Protein AF-A0A2K6EXY5-F1 (afdb_monomer_lite)

Radius of gyration: 20.54 Å; chains: 1; bounding box: 48×36×74 Å

InterPro domains:
  IPR006076 FAD dependent oxidoreductase [PF01266] (60-136)
  IPR006181 D-amino acid oxidase, conserved site [PS00677] (112-130)
  IPR023209 D-amino-acid oxidase [PTHR11530] (78-138)

Foldseek 3Di:
DPPDDDDDDDDDDDPDDPPPDPVVVAPLDQDDDPDDDPDVVQVVLLVVLVVVLVVCQPPPCCVVVVHHDDDDDDDDDDDDDDDDDDDDDFLADPDFQFDWDWDDDDPDIDIDGGGTRCGNNCSSRVVVSVVSNVVNVVVVVVVVVVVDDPPPDD

Organism: Propithecus coquereli (NCBI:txid379532)

Sequence (154 aa):
YHSVLQPLDMKVYADRFTPLTTTDVAAGFWQPYISDPRNPQEADWNKQTFDYLLSHVHSPNAEKMGLALISGYNLFREDARIVTEWTGLRPVRPQIRLEREQLRMGPSNTEVIHNYGHGGYGLTIHWGCALEAAKLFGKVLEEKKLSRKPLSHL

Structure (mmCIF, N/CA/C/O backbone):
data_AF-A0A2K6EXY5-F1
#
_entry.id   AF-A0A2K6EXY5-F1
#
loop_
_atom_site.group_PDB
_atom_site.id
_atom_site.type_symbol
_atom_site.label_atom_id
_atom_site.label_alt_id
_atom_site.label_comp_id
_atom_site.label_asym_id
_atom_site.label_entity_id
_atom_site.label_seq_id
_atom_site.pdbx_PDB_ins_code
_atom_site.Cartn_x
_atom_site.Cartn_y
_atom_site.Cartn_z
_atom_site.occupancy
_atom_site.B_iso_or_equiv
_atom_site.auth_seq_id
_atom_site.auth_comp_id
_atom_site.auth_asym_id
_atom_site.auth_atom_id
_atom_site.pdbx_PDB_model_num
ATOM 1 N N . TYR A 1 1 ? -3.566 -14.254 32.359 1.00 46.69 1 TYR A N 1
ATOM 2 C CA . TYR A 1 1 ? -3.716 -12.839 31.954 1.00 46.69 1 TYR A CA 1
ATOM 3 C C . TYR A 1 1 ? -4.186 -12.668 30.492 1.00 46.69 1 TYR A C 1
ATOM 5 O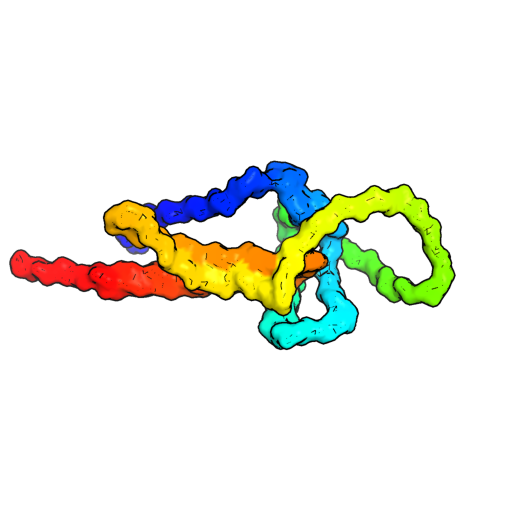 O . TYR A 1 1 ? -3.779 -11.723 29.837 1.00 46.69 1 TYR A O 1
ATOM 13 N N . HIS A 1 2 ? -5.095 -13.512 29.972 1.00 46.81 2 HIS A N 1
ATOM 14 C CA . HIS A 1 2 ? -5.650 -13.371 28.603 1.00 46.81 2 HIS A CA 1
ATOM 15 C C . HIS A 1 2 ? -7.193 -13.340 28.551 1.00 46.81 2 HIS A C 1
ATOM 17 O O . HIS A 1 2 ? -7.774 -13.372 27.474 1.00 46.81 2 HIS A O 1
ATOM 23 N N . SER A 1 3 ? -7.884 -13.255 29.692 1.00 47.69 3 SER A N 1
ATOM 24 C CA . SER A 1 3 ? -9.335 -13.489 29.783 1.00 47.69 3 SER A CA 1
ATOM 25 C C . SER A 1 3 ? -10.237 -12.250 29.637 1.00 47.69 3 SER A C 1
ATOM 27 O O . SER A 1 3 ? -11.434 -12.368 29.874 1.00 47.69 3 SER A O 1
ATOM 29 N N . VAL A 1 4 ? -9.727 -11.068 29.256 1.00 56.84 4 VAL A N 1
ATOM 30 C CA . VAL A 1 4 ? -10.564 -9.843 29.168 1.00 56.84 4 VAL A CA 1
ATOM 31 C C . VAL A 1 4 ? -10.242 -8.964 27.951 1.00 56.84 4 VAL A C 1
ATOM 33 O O . VAL A 1 4 ? -10.309 -7.738 28.018 1.00 56.84 4 VAL A O 1
ATOM 36 N N . LEU A 1 5 ? -9.882 -9.551 26.809 1.00 59.88 5 LEU A N 1
ATOM 37 C CA . LEU A 1 5 ? -9.952 -8.810 25.546 1.00 59.88 5 LEU A CA 1
ATOM 38 C C . LEU A 1 5 ? -11.303 -9.115 24.913 1.00 59.88 5 LEU A C 1
ATOM 40 O O . LEU A 1 5 ? -11.567 -10.246 24.513 1.00 59.88 5 LEU A O 1
ATOM 44 N N . GLN A 1 6 ? -12.186 -8.116 24.879 1.00 65.88 6 GLN A N 1
ATOM 45 C CA . GLN A 1 6 ? -13.415 -8.254 24.110 1.00 65.88 6 GLN A CA 1
ATOM 46 C C . GLN A 1 6 ? -13.068 -8.492 22.635 1.00 65.88 6 GLN A C 1
ATOM 48 O O . GLN A 1 6 ? -12.136 -7.849 22.140 1.00 65.88 6 GLN A O 1
ATOM 53 N N . PRO A 1 7 ? -13.796 -9.384 21.939 1.00 70.44 7 PRO A N 1
ATOM 54 C CA . PRO A 1 7 ? -13.597 -9.608 20.517 1.00 70.44 7 PRO A CA 1
ATOM 55 C C . PRO A 1 7 ? -13.723 -8.288 19.761 1.00 70.44 7 PRO A C 1
ATOM 57 O O . PRO A 1 7 ? -14.693 -7.548 19.930 1.00 70.44 7 PRO A O 1
ATOM 60 N N . LEU A 1 8 ? -12.718 -7.988 18.949 1.00 74.31 8 LEU A N 1
ATOM 61 C CA . LEU A 1 8 ? -12.736 -6.843 18.061 1.00 74.31 8 LEU A CA 1
ATOM 62 C C . LEU A 1 8 ? -13.307 -7.294 16.715 1.00 74.31 8 LEU A C 1
ATOM 64 O O . LEU A 1 8 ? -12.696 -8.114 16.035 1.00 74.31 8 LEU A O 1
ATOM 68 N N . ASP A 1 9 ? -14.462 -6.752 16.336 1.00 77.12 9 ASP A N 1
ATOM 69 C CA . ASP A 1 9 ? -15.023 -6.953 14.998 1.00 77.12 9 ASP A CA 1
ATOM 70 C C . ASP A 1 9 ? -14.361 -5.968 14.020 1.00 77.12 9 ASP A C 1
ATOM 72 O O . ASP A 1 9 ? -14.557 -4.753 14.121 1.00 77.12 9 ASP A O 1
ATOM 76 N N . MET A 1 10 ? -13.540 -6.488 13.103 1.00 79.31 10 MET A N 1
ATOM 77 C CA . MET A 1 10 ? -12.905 -5.727 12.024 1.00 79.31 10 MET A CA 1
ATOM 78 C C . MET A 1 10 ? -13.454 -6.187 10.681 1.00 79.31 10 MET A C 1
ATOM 80 O O . MET A 1 10 ? -13.439 -7.376 10.369 1.00 79.31 10 MET A O 1
ATOM 84 N N . LYS A 1 11 ? -13.880 -5.230 9.855 1.00 84.50 11 LYS A N 1
ATOM 85 C CA . LYS A 1 11 ? -14.394 -5.491 8.508 1.00 84.50 11 LYS A CA 1
ATOM 86 C C . LYS A 1 11 ? -13.614 -4.673 7.494 1.00 84.50 11 LYS A C 1
ATOM 88 O O . LYS A 1 11 ? -13.455 -3.467 7.665 1.00 84.50 11 LYS A O 1
ATOM 93 N N . VAL A 1 12 ? -13.151 -5.340 6.442 1.00 83.50 12 VAL A N 1
ATOM 94 C CA . VAL A 1 12 ? -12.561 -4.701 5.263 1.00 83.50 12 VAL A CA 1
ATOM 95 C C . VAL A 1 12 ? -13.640 -4.648 4.190 1.00 83.50 12 VAL A C 1
ATOM 97 O O . VAL A 1 12 ? -14.180 -5.684 3.809 1.00 83.50 12 VAL A O 1
ATOM 100 N N . TYR A 1 13 ? -13.961 -3.446 3.721 1.00 82.94 13 TYR A N 1
ATOM 101 C CA . TYR A 1 13 ? -14.909 -3.240 2.630 1.00 82.94 13 TYR A CA 1
ATOM 102 C C . TYR A 1 13 ? -14.139 -2.892 1.358 1.00 82.94 13 TYR A C 1
ATOM 104 O O . TYR A 1 13 ? -13.352 -1.948 1.352 1.00 82.94 13 TYR A O 1
ATOM 112 N N . ALA A 1 14 ? -14.382 -3.648 0.293 1.00 84.81 14 ALA A N 1
ATOM 113 C CA . ALA A 1 14 ? -13.879 -3.385 -1.047 1.00 84.81 14 ALA A CA 1
ATOM 114 C C . ALA A 1 14 ? -14.928 -3.843 -2.066 1.00 84.81 14 ALA A C 1
ATOM 116 O O . ALA A 1 14 ? -15.681 -4.784 -1.812 1.00 84.81 14 ALA A O 1
ATOM 117 N N . ASP A 1 15 ? -14.994 -3.176 -3.213 1.00 88.88 15 ASP A N 1
ATOM 118 C CA . ASP A 1 15 ? -15.854 -3.573 -4.331 1.00 88.88 15 ASP A CA 1
ATOM 119 C C . ASP A 1 15 ? -15.218 -4.676 -5.197 1.00 88.88 15 ASP A C 1
ATOM 121 O O . ASP A 1 15 ? -15.924 -5.372 -5.936 1.00 88.88 15 ASP A O 1
ATOM 125 N N . ARG A 1 16 ? -13.894 -4.848 -5.106 1.00 86.12 16 ARG A N 1
ATOM 126 C CA . ARG A 1 16 ? -13.090 -5.875 -5.778 1.00 86.12 16 ARG A CA 1
ATOM 127 C C . ARG A 1 16 ? -12.017 -6.431 -4.837 1.00 86.12 16 ARG A C 1
ATOM 129 O O . ARG A 1 16 ? -11.485 -5.719 -3.992 1.00 86.12 16 ARG A O 1
ATOM 136 N N . PHE A 1 17 ? -11.678 -7.702 -5.032 1.00 91.94 17 PHE A N 1
ATOM 137 C CA . PHE A 1 17 ? -10.602 -8.424 -4.344 1.00 91.94 17 PHE A CA 1
ATOM 138 C C . PHE A 1 17 ? -9.704 -9.106 -5.383 1.00 91.94 17 PHE A C 1
ATOM 140 O O . PHE A 1 17 ? -10.093 -9.197 -6.549 1.00 91.94 17 PHE A O 1
ATOM 147 N N . THR A 1 18 ? -8.528 -9.599 -4.978 1.00 89.31 18 THR A N 1
ATOM 148 C CA . THR A 1 18 ? -7.633 -10.388 -5.845 1.00 89.31 18 THR A CA 1
ATOM 149 C C . THR A 1 18 ? -8.406 -11.511 -6.551 1.00 89.31 18 THR A C 1
ATOM 151 O O . THR A 1 18 ? -9.170 -12.218 -5.888 1.00 89.31 18 THR A O 1
ATOM 154 N N . PRO A 1 19 ? -8.245 -11.691 -7.878 1.00 91.62 19 PRO A N 1
ATOM 155 C CA . PRO A 1 19 ? -7.243 -11.073 -8.761 1.00 91.62 19 PRO A CA 1
ATOM 156 C C . PRO A 1 19 ? -7.730 -9.827 -9.538 1.00 91.62 19 PRO A C 1
ATOM 158 O O . PRO A 1 19 ? -7.263 -9.568 -10.643 1.00 91.62 19 PRO A O 1
ATOM 161 N N . LEU A 1 20 ? -8.719 -9.087 -9.027 1.00 90.12 20 LEU A N 1
ATOM 162 C CA . LEU A 1 20 ? -9.418 -8.016 -9.756 1.00 90.12 20 LEU A CA 1
ATOM 163 C C . LEU A 1 20 ? -9.115 -6.600 -9.236 1.00 90.12 20 LEU A C 1
ATOM 165 O O . LEU A 1 20 ? -9.958 -5.707 -9.346 1.00 90.12 20 LEU A O 1
ATOM 169 N N . THR A 1 21 ? -7.939 -6.378 -8.655 1.00 85.56 21 THR A N 1
ATOM 170 C CA . THR A 1 21 ? -7.493 -5.069 -8.156 1.00 85.56 21 THR A CA 1
ATOM 171 C C . THR A 1 21 ? -6.391 -4.474 -9.035 1.00 85.56 21 THR A C 1
ATOM 173 O O . THR A 1 21 ? -5.705 -5.177 -9.773 1.00 85.56 21 THR A O 1
ATOM 176 N N . THR A 1 22 ? -6.147 -3.164 -8.916 1.00 80.50 22 THR A N 1
ATOM 177 C CA . THR A 1 22 ? -4.978 -2.524 -9.550 1.00 80.50 22 THR A CA 1
ATOM 178 C C . THR A 1 22 ? -3.652 -3.125 -9.058 1.00 80.50 22 THR A C 1
ATOM 180 O O . THR A 1 22 ? -2.667 -3.110 -9.791 1.00 80.50 22 THR A O 1
ATOM 183 N N . THR A 1 23 ? -3.608 -3.672 -7.838 1.00 85.44 23 THR A N 1
ATOM 184 C CA . THR A 1 23 ? -2.412 -4.331 -7.294 1.00 85.44 23 THR A CA 1
ATOM 185 C C . THR A 1 23 ? -2.076 -5.614 -8.051 1.00 85.44 23 THR A C 1
ATOM 187 O O . THR A 1 23 ? -0.900 -5.885 -8.266 1.00 85.44 23 THR A O 1
ATOM 190 N N . ASP A 1 24 ? -3.079 -6.360 -8.521 1.00 86.19 24 ASP A N 1
ATOM 191 C CA . ASP A 1 24 ? -2.872 -7.627 -9.241 1.00 86.19 24 ASP A CA 1
ATOM 192 C C . ASP A 1 24 ? -2.233 -7.429 -10.630 1.00 86.19 24 ASP A C 1
ATOM 194 O O . ASP A 1 24 ? -1.685 -8.369 -11.199 1.00 86.19 24 ASP A O 1
ATOM 198 N N . VAL A 1 25 ? -2.270 -6.202 -11.165 1.00 82.44 25 VAL A N 1
ATOM 199 C CA . VAL A 1 25 ? -1.629 -5.820 -12.439 1.00 82.44 25 VAL A CA 1
ATOM 200 C C . VAL A 1 25 ? -0.362 -4.978 -12.244 1.00 82.44 25 VAL A C 1
ATOM 202 O O . VAL A 1 25 ? 0.196 -4.454 -13.210 1.00 82.44 25 VAL A O 1
ATOM 205 N N . ALA A 1 26 ? 0.094 -4.797 -11.002 1.00 84.25 26 ALA A N 1
ATOM 206 C CA . ALA A 1 26 ? 1.314 -4.055 -10.720 1.00 84.25 26 ALA A CA 1
ATOM 207 C C . ALA A 1 26 ? 2.555 -4.833 -11.192 1.00 84.25 26 ALA A C 1
ATOM 209 O O . ALA A 1 26 ? 2.611 -6.055 -11.106 1.00 84.25 26 ALA A O 1
ATOM 210 N N . ALA A 1 27 ? 3.594 -4.115 -11.633 1.00 83.38 27 ALA A N 1
ATOM 211 C CA . ALA A 1 27 ? 4.815 -4.729 -12.170 1.00 83.38 27 ALA A CA 1
ATOM 212 C C . ALA A 1 27 ? 5.620 -5.550 -11.140 1.00 83.38 27 ALA A C 1
ATOM 214 O O . ALA A 1 27 ? 6.526 -6.281 -11.522 1.00 83.38 27 ALA A O 1
ATOM 215 N N . GLY A 1 28 ? 5.333 -5.401 -9.842 1.00 84.69 28 GLY A N 1
ATOM 216 C CA . GLY A 1 28 ? 5.975 -6.168 -8.769 1.00 84.69 28 GLY A CA 1
ATOM 217 C C . GLY A 1 28 ? 7.342 -5.646 -8.312 1.00 84.69 28 GLY A C 1
ATOM 218 O O . GLY A 1 28 ? 7.871 -6.138 -7.321 1.00 84.69 28 GLY A O 1
ATOM 219 N N . PHE A 1 29 ? 7.908 -4.630 -8.970 1.00 87.00 29 PHE A N 1
ATOM 220 C CA . PHE A 1 29 ? 9.171 -4.025 -8.544 1.00 87.00 29 PHE A CA 1
ATOM 221 C C . PHE A 1 29 ? 8.975 -3.002 -7.427 1.00 87.00 29 PHE A C 1
ATOM 223 O O . PHE A 1 29 ? 8.128 -2.110 -7.517 1.00 87.00 29 PHE A O 1
ATOM 230 N N . TRP A 1 30 ? 9.824 -3.085 -6.402 1.00 90.00 30 TRP A N 1
ATOM 231 C CA . TRP A 1 30 ? 9.990 -1.995 -5.452 1.00 90.00 30 TRP A CA 1
ATOM 232 C C . TRP A 1 30 ? 10.955 -0.963 -6.042 1.00 90.00 30 TRP A C 1
ATOM 234 O O . TRP A 1 30 ? 12.149 -1.225 -6.178 1.00 90.00 30 TRP A O 1
ATOM 244 N N . GLN A 1 31 ? 10.431 0.202 -6.416 1.00 84.94 31 GLN A N 1
ATOM 245 C CA . GLN A 1 31 ? 11.221 1.341 -6.878 1.00 84.94 31 GLN A CA 1
ATOM 246 C C . GLN A 1 31 ? 10.410 2.637 -6.681 1.00 84.94 31 GLN A C 1
ATOM 248 O O . GLN A 1 31 ? 9.291 2.740 -7.195 1.00 84.94 31 GLN A O 1
ATOM 253 N N . PRO A 1 32 ? 10.920 3.631 -5.934 1.00 82.38 32 PRO A N 1
ATOM 254 C CA . PRO A 1 32 ? 10.325 4.967 -5.881 1.00 82.38 32 PRO A CA 1
ATOM 255 C C . PRO A 1 32 ? 10.413 5.705 -7.224 1.00 82.38 32 PRO A C 1
ATOM 257 O O . PRO A 1 32 ? 11.199 5.343 -8.102 1.00 82.38 32 PRO A O 1
ATOM 260 N N . TYR A 1 33 ? 9.633 6.778 -7.385 1.00 78.62 33 TYR A N 1
ATOM 261 C CA . TYR A 1 33 ? 9.827 7.685 -8.518 1.00 78.62 33 TYR A CA 1
ATOM 262 C C . TYR A 1 33 ? 11.217 8.330 -8.480 1.00 78.62 33 TYR A C 1
ATOM 264 O O . TYR A 1 33 ? 11.782 8.547 -7.414 1.00 78.62 33 TYR A O 1
ATOM 272 N N . ILE A 1 34 ? 11.752 8.647 -9.663 1.00 77.19 34 ILE A N 1
ATOM 273 C CA . ILE A 1 34 ? 13.061 9.308 -9.808 1.00 77.19 34 ILE A CA 1
ATOM 274 C C . ILE A 1 34 ? 13.006 10.756 -9.288 1.00 77.19 34 ILE A C 1
ATOM 276 O O . ILE A 1 34 ? 14.008 11.286 -8.826 1.00 77.19 34 ILE A O 1
ATOM 280 N N . SER A 1 35 ? 11.839 11.397 -9.364 1.00 76.00 35 SER A N 1
ATOM 281 C CA . SER A 1 35 ? 11.597 12.724 -8.798 1.00 76.00 35 SER A CA 1
ATOM 282 C C . SER A 1 35 ? 11.312 12.657 -7.299 1.00 76.00 35 SER A C 1
ATOM 284 O O . SER A 1 35 ? 10.608 11.746 -6.855 1.00 76.00 35 SER A O 1
ATOM 286 N N . ASP A 1 36 ? 11.729 13.684 -6.561 1.00 75.75 36 ASP A N 1
ATOM 287 C CA . ASP A 1 36 ? 11.438 13.805 -5.132 1.00 75.75 36 ASP A CA 1
ATOM 288 C C . ASP A 1 36 ? 9.927 13.818 -4.832 1.00 75.75 36 ASP A C 1
ATOM 290 O O . ASP A 1 36 ? 9.136 14.408 -5.585 1.00 75.75 36 ASP A O 1
ATOM 294 N N . PRO A 1 37 ? 9.492 13.182 -3.727 1.00 78.56 37 PRO A N 1
ATOM 295 C CA . PRO A 1 37 ? 8.096 13.202 -3.331 1.00 78.56 37 PRO A CA 1
ATOM 296 C C . PRO A 1 37 ? 7.687 14.602 -2.867 1.00 78.56 37 PRO A C 1
ATOM 298 O O . PRO A 1 37 ? 8.422 15.298 -2.170 1.00 78.56 37 PRO A O 1
ATOM 301 N N . ARG A 1 38 ? 6.452 14.999 -3.190 1.00 77.69 38 ARG A N 1
ATOM 302 C CA . ARG A 1 38 ? 5.881 16.278 -2.724 1.00 77.69 38 ARG A CA 1
ATOM 303 C C . ARG A 1 38 ? 5.645 16.300 -1.212 1.00 77.69 38 ARG A C 1
ATOM 305 O O . ARG A 1 38 ? 5.678 17.368 -0.610 1.00 77.69 38 ARG A O 1
ATOM 312 N N . ASN A 1 39 ? 5.388 15.135 -0.614 1.00 84.19 39 ASN A N 1
ATOM 313 C CA . ASN A 1 39 ? 5.291 14.949 0.829 1.00 84.19 39 ASN A CA 1
ATOM 314 C C . ASN A 1 39 ? 6.527 14.171 1.327 1.00 84.19 39 ASN A C 1
ATOM 316 O O . ASN A 1 39 ? 6.663 12.995 0.981 1.00 84.19 39 ASN A O 1
ATOM 320 N N . PRO A 1 40 ? 7.390 14.766 2.171 1.00 87.31 40 PRO A N 1
ATOM 321 C CA . PRO A 1 40 ? 8.585 14.101 2.695 1.00 87.31 40 PRO A CA 1
ATOM 322 C C . PRO A 1 40 ? 8.306 12.786 3.434 1.00 87.31 40 PRO A C 1
ATOM 324 O O . PRO A 1 40 ? 9.130 11.877 3.391 1.00 87.31 40 PRO A O 1
ATOM 327 N N . GLN A 1 41 ? 7.127 12.639 4.049 1.00 89.38 41 GLN A N 1
ATOM 328 C CA . GLN A 1 41 ? 6.738 11.410 4.749 1.00 89.38 41 GLN A CA 1
ATOM 329 C C . GLN A 1 41 ? 6.697 10.185 3.817 1.00 89.38 41 GLN A C 1
ATOM 331 O O . GLN A 1 41 ? 6.905 9.056 4.259 1.00 89.38 41 GLN A O 1
ATOM 336 N N . GLU A 1 42 ? 6.474 10.389 2.514 1.00 86.56 42 GLU A N 1
ATOM 337 C CA . GLU A 1 42 ? 6.500 9.301 1.534 1.00 86.56 42 GLU A CA 1
ATOM 338 C C . GLU A 1 42 ? 7.901 8.682 1.415 1.00 86.56 42 GLU A C 1
ATOM 340 O O . GLU A 1 42 ? 8.014 7.475 1.205 1.00 86.56 42 GLU A O 1
ATOM 345 N N . ALA A 1 43 ? 8.971 9.460 1.622 1.00 86.06 43 ALA A N 1
ATOM 346 C CA . ALA A 1 43 ? 10.336 8.934 1.648 1.00 86.06 43 ALA A CA 1
ATOM 347 C C . ALA A 1 43 ? 10.568 8.011 2.857 1.00 86.06 43 ALA A C 1
ATOM 349 O O . ALA A 1 43 ? 11.166 6.941 2.713 1.00 86.06 43 ALA A O 1
ATOM 350 N N . ASP A 1 44 ? 10.027 8.367 4.025 1.00 90.44 44 ASP A N 1
ATOM 351 C CA . ASP A 1 44 ? 10.096 7.520 5.218 1.00 90.44 44 ASP A CA 1
ATOM 352 C C . ASP A 1 44 ? 9.313 6.218 5.025 1.00 90.44 44 ASP A C 1
ATOM 354 O O . ASP A 1 44 ? 9.791 5.142 5.390 1.00 90.44 44 ASP A O 1
ATOM 358 N N . TRP A 1 45 ? 8.127 6.286 4.414 1.00 94.69 45 TRP A N 1
ATOM 359 C CA . TRP A 1 45 ? 7.329 5.098 4.098 1.00 94.69 45 TRP A CA 1
ATOM 360 C C . TRP A 1 45 ? 7.992 4.200 3.056 1.00 94.69 45 TRP A C 1
ATOM 362 O O . TRP A 1 45 ? 7.930 2.975 3.195 1.00 94.69 45 TRP A O 1
ATOM 372 N N . ASN A 1 46 ? 8.666 4.779 2.058 1.00 86.69 46 ASN A N 1
ATOM 373 C CA . ASN A 1 46 ? 9.484 4.027 1.108 1.00 86.69 46 ASN A CA 1
ATOM 374 C C . ASN A 1 46 ? 10.565 3.243 1.857 1.00 86.69 46 ASN A C 1
ATOM 376 O O . ASN A 1 46 ? 10.641 2.020 1.728 1.00 86.69 46 ASN A O 1
ATOM 380 N N . LYS A 1 47 ? 11.356 3.926 2.694 1.00 88.69 47 LYS A N 1
ATOM 381 C CA . LYS A 1 47 ? 12.424 3.286 3.469 1.00 88.69 47 LYS A CA 1
ATOM 382 C C . LYS A 1 47 ? 11.889 2.179 4.378 1.00 88.69 47 LYS A C 1
ATOM 384 O O . LYS A 1 47 ? 12.414 1.071 4.353 1.00 88.69 47 LYS A O 1
ATOM 389 N N . GLN A 1 48 ? 10.825 2.452 5.133 1.00 93.25 48 GLN A N 1
ATOM 390 C CA . GLN A 1 48 ? 10.202 1.462 6.018 1.00 93.25 48 GLN A CA 1
ATOM 391 C C . GLN A 1 48 ? 9.724 0.227 5.252 1.00 93.25 48 GLN A C 1
ATOM 393 O O . GLN A 1 48 ? 9.873 -0.891 5.738 1.00 93.25 48 GLN A O 1
ATOM 398 N N . THR A 1 49 ? 9.161 0.421 4.058 1.00 94.50 49 THR A N 1
ATOM 399 C CA . THR A 1 49 ? 8.706 -0.687 3.215 1.00 94.50 49 THR A CA 1
ATOM 400 C C . THR A 1 49 ? 9.890 -1.502 2.710 1.00 94.50 49 THR A C 1
ATOM 402 O O . THR A 1 49 ? 9.871 -2.721 2.841 1.00 94.50 49 THR A O 1
ATOM 405 N N . PHE A 1 50 ? 10.944 -0.859 2.202 1.00 92.75 50 PHE A N 1
ATOM 406 C CA . PHE A 1 50 ? 12.137 -1.573 1.747 1.00 92.75 50 PHE A CA 1
ATOM 407 C C . PHE A 1 50 ? 12.788 -2.382 2.870 1.00 92.75 50 PHE A C 1
ATOM 409 O O . PHE A 1 50 ? 13.028 -3.574 2.700 1.00 92.75 50 PHE A O 1
ATOM 416 N N . ASP A 1 51 ? 13.015 -1.759 4.029 1.00 93.31 51 ASP A N 1
ATOM 417 C CA . ASP A 1 51 ? 13.630 -2.417 5.184 1.00 93.31 51 ASP A CA 1
ATOM 418 C C . ASP A 1 51 ? 12.777 -3.614 5.651 1.00 93.31 51 ASP A C 1
ATOM 420 O O . ASP A 1 51 ? 13.304 -4.692 5.940 1.00 93.31 51 ASP A O 1
ATOM 424 N N . TYR A 1 52 ? 11.446 -3.458 5.667 1.00 94.56 52 TYR A N 1
ATOM 425 C CA . TYR A 1 52 ? 10.520 -4.542 5.985 1.00 94.56 52 TYR A CA 1
ATOM 426 C C . TYR A 1 52 ? 10.630 -5.701 4.988 1.00 94.56 52 TYR A C 1
ATOM 428 O O . TYR A 1 52 ? 10.872 -6.832 5.410 1.00 94.56 52 TYR A O 1
ATOM 436 N N . LEU A 1 53 ? 10.514 -5.442 3.683 1.00 94.19 53 LEU A N 1
ATOM 437 C CA . LEU A 1 53 ? 10.597 -6.490 2.661 1.00 94.19 53 LEU A CA 1
ATOM 438 C C . LEU A 1 53 ? 11.961 -7.191 2.685 1.00 94.19 53 LEU A C 1
ATOM 440 O O . LEU A 1 53 ? 12.026 -8.422 2.657 1.00 94.19 53 LEU A O 1
ATOM 444 N N . LEU A 1 54 ? 13.043 -6.421 2.821 1.00 93.12 54 LEU A N 1
ATOM 445 C CA . LEU A 1 54 ? 14.405 -6.940 2.894 1.00 93.12 54 LEU A CA 1
ATOM 446 C C . LEU A 1 54 ? 14.594 -7.857 4.108 1.00 93.12 54 LEU A C 1
ATOM 448 O O . LEU A 1 54 ? 15.154 -8.941 3.967 1.00 93.12 54 LEU A O 1
ATOM 452 N N . SER A 1 55 ? 14.074 -7.482 5.282 1.00 95.81 55 SER A N 1
ATOM 453 C CA . SER A 1 55 ? 14.162 -8.329 6.482 1.00 95.81 55 SER A CA 1
ATOM 454 C C . SER A 1 55 ? 13.457 -9.688 6.343 1.00 95.81 55 SER A C 1
ATOM 456 O O . SER A 1 55 ? 13.784 -10.620 7.076 1.00 95.81 55 SER A O 1
ATOM 458 N N . HIS A 1 56 ? 12.533 -9.833 5.386 1.00 94.50 56 HIS A N 1
ATOM 459 C CA . HIS A 1 56 ? 11.774 -11.065 5.159 1.00 94.50 56 HIS A CA 1
ATOM 460 C C . HIS A 1 56 ? 12.276 -11.880 3.965 1.00 94.50 56 HIS A C 1
ATOM 462 O O . HIS A 1 56 ? 11.836 -13.014 3.792 1.00 94.50 56 HIS A O 1
ATOM 468 N N . VAL A 1 57 ? 13.205 -11.363 3.156 1.00 91.56 57 VAL A N 1
ATOM 469 C CA . VAL A 1 57 ? 13.558 -11.997 1.875 1.00 91.56 57 VAL A CA 1
ATOM 470 C C . VAL A 1 57 ? 14.291 -13.335 2.021 1.00 91.56 57 VAL A C 1
ATOM 472 O O . VAL A 1 57 ? 14.266 -14.160 1.114 1.00 91.56 57 VAL A O 1
ATOM 475 N N . HIS A 1 58 ? 14.900 -13.584 3.182 1.00 91.56 58 HIS A N 1
ATOM 476 C CA . HIS A 1 58 ? 15.523 -14.867 3.529 1.00 91.56 58 HIS A CA 1
ATOM 477 C C . HIS A 1 58 ? 14.613 -15.780 4.367 1.00 91.56 58 HIS A C 1
ATOM 479 O O . HIS A 1 58 ? 15.033 -16.855 4.793 1.00 91.56 58 HIS A O 1
ATOM 485 N N . SER A 1 59 ? 13.371 -15.364 4.626 1.00 95.81 59 SER A N 1
ATOM 486 C CA . SER A 1 59 ? 12.388 -16.186 5.330 1.00 95.81 59 SER A CA 1
ATOM 487 C C . SER A 1 59 ? 11.965 -17.383 4.469 1.00 95.81 59 SER A C 1
ATOM 489 O O . SER A 1 59 ? 11.751 -17.213 3.268 1.00 95.81 59 SER A O 1
ATOM 491 N N . PRO A 1 60 ? 11.697 -18.564 5.060 1.00 95.12 60 PRO A N 1
ATOM 492 C CA . PRO A 1 60 ? 11.084 -19.690 4.347 1.00 95.12 60 PRO A CA 1
ATOM 493 C C . PRO A 1 60 ? 9.727 -19.366 3.698 1.00 95.12 60 PRO A C 1
ATOM 495 O O . PRO A 1 60 ? 9.258 -20.111 2.843 1.00 95.12 60 PRO A O 1
ATOM 498 N N . ASN A 1 61 ? 9.075 -18.274 4.112 1.00 94.44 61 ASN A N 1
ATOM 499 C CA . ASN A 1 61 ? 7.806 -17.819 3.543 1.00 94.44 61 ASN A CA 1
ATOM 500 C C . ASN A 1 61 ? 7.962 -16.734 2.466 1.00 94.44 61 ASN A C 1
ATOM 502 O O . ASN A 1 61 ? 6.943 -16.297 1.939 1.00 94.44 61 ASN A O 1
ATOM 506 N N . ALA A 1 62 ? 9.183 -16.303 2.123 1.00 89.44 62 ALA A N 1
ATOM 507 C CA . ALA A 1 62 ? 9.413 -15.210 1.173 1.00 89.44 62 ALA A CA 1
ATOM 508 C C . ALA A 1 62 ? 8.713 -15.452 -0.175 1.00 89.44 62 ALA A C 1
ATOM 510 O O . ALA A 1 62 ? 7.963 -14.598 -0.641 1.00 89.44 62 ALA A O 1
ATOM 511 N N . GLU A 1 63 ? 8.850 -16.656 -0.737 1.00 87.62 63 GLU A N 1
ATOM 512 C CA . GLU A 1 63 ? 8.188 -17.042 -1.991 1.00 87.62 63 GLU A CA 1
ATOM 513 C C . GLU A 1 63 ? 6.657 -16.959 -1.885 1.00 87.62 63 GLU A C 1
ATOM 515 O O . GLU A 1 63 ? 6.000 -16.391 -2.752 1.00 87.62 63 GLU A O 1
ATOM 520 N N . LYS A 1 64 ? 6.077 -17.443 -0.777 1.00 91.25 64 LYS A N 1
ATOM 521 C CA . LYS A 1 64 ? 4.624 -17.373 -0.530 1.00 91.25 64 LYS A CA 1
ATOM 522 C C . LYS A 1 64 ? 4.122 -15.939 -0.360 1.00 91.25 64 LYS A C 1
ATOM 524 O O . LYS A 1 64 ? 2.951 -15.673 -0.605 1.00 91.25 64 LYS A O 1
ATOM 529 N N . MET A 1 65 ? 4.995 -15.034 0.076 1.00 91.50 65 MET A N 1
ATOM 530 C CA . MET A 1 65 ? 4.727 -13.599 0.168 1.00 91.50 65 MET A CA 1
ATOM 531 C C . MET A 1 65 ? 4.921 -12.878 -1.177 1.00 91.50 65 MET A C 1
ATOM 533 O O . MET A 1 65 ? 4.662 -11.681 -1.252 1.00 91.50 65 MET A O 1
ATOM 537 N N . GLY A 1 66 ? 5.383 -13.575 -2.224 1.00 91.31 66 GLY A N 1
ATOM 538 C CA . GLY A 1 66 ? 5.726 -12.981 -3.518 1.00 91.31 66 GLY A CA 1
ATOM 539 C C . GLY A 1 66 ? 7.028 -12.173 -3.499 1.00 91.31 66 GLY A C 1
ATOM 540 O O . GLY A 1 66 ? 7.193 -11.275 -4.320 1.00 91.31 66 GLY A O 1
ATOM 541 N N . LEU A 1 67 ? 7.939 -12.448 -2.557 1.00 93.56 67 LEU A N 1
ATOM 542 C CA . LEU A 1 67 ? 9.186 -11.704 -2.371 1.00 93.56 67 LEU A CA 1
ATOM 543 C C . LEU A 1 67 ? 10.396 -12.453 -2.922 1.00 93.56 67 LEU A C 1
ATOM 545 O O . LEU A 1 67 ? 10.670 -13.591 -2.544 1.00 93.56 67 LEU A O 1
ATOM 549 N N . ALA A 1 68 ? 11.172 -11.757 -3.747 1.00 90.62 68 ALA A N 1
ATOM 550 C CA . ALA A 1 68 ? 12.477 -12.192 -4.220 1.00 90.62 68 ALA A CA 1
ATOM 551 C C . ALA A 1 68 ? 13.392 -10.977 -4.430 1.00 90.62 68 ALA A C 1
ATOM 553 O O . ALA A 1 68 ? 12.925 -9.897 -4.797 1.00 90.62 68 ALA A O 1
ATOM 554 N N . LEU A 1 69 ? 14.702 -11.151 -4.226 1.00 90.25 69 LEU A N 1
ATOM 555 C CA . LEU A 1 69 ? 15.690 -10.160 -4.653 1.00 90.25 69 LEU A CA 1
ATOM 556 C C . LEU A 1 69 ? 15.928 -10.301 -6.155 1.00 90.25 69 LEU A C 1
ATOM 558 O O . LEU A 1 69 ? 16.242 -11.386 -6.639 1.00 90.25 69 LEU A O 1
ATOM 562 N N . ILE A 1 70 ? 15.815 -9.190 -6.879 1.00 89.00 70 ILE A N 1
ATOM 563 C CA . ILE A 1 70 ? 16.076 -9.126 -8.316 1.00 89.00 70 ILE A CA 1
ATOM 564 C C . ILE A 1 70 ? 16.992 -7.931 -8.574 1.00 89.00 70 ILE A C 1
ATOM 566 O O . ILE A 1 70 ? 16.701 -6.811 -8.155 1.00 89.00 70 ILE A O 1
ATOM 570 N N . SER A 1 71 ? 18.114 -8.167 -9.253 1.00 85.62 71 SER A N 1
ATOM 571 C CA . SER A 1 71 ? 18.967 -7.096 -9.775 1.00 85.62 71 SER A CA 1
ATOM 572 C C . SER A 1 71 ? 18.388 -6.548 -11.081 1.00 85.62 71 SER A C 1
ATOM 574 O O . SER A 1 71 ? 17.807 -7.294 -11.866 1.00 85.62 71 SER A O 1
ATOM 576 N N . GLY A 1 72 ? 18.571 -5.255 -11.344 1.00 81.19 72 GLY A N 1
ATOM 577 C CA . GLY A 1 72 ? 18.072 -4.612 -12.556 1.00 81.19 72 GLY A CA 1
ATOM 578 C C . GLY A 1 72 ? 18.847 -3.347 -12.907 1.00 81.19 72 GLY A C 1
ATOM 579 O O . GLY A 1 72 ? 19.665 -2.866 -12.124 1.00 81.19 72 GLY A O 1
ATOM 580 N N . TYR A 1 73 ? 18.575 -2.810 -14.094 1.00 80.00 73 TYR A N 1
ATOM 581 C CA . TYR A 1 73 ? 19.208 -1.604 -14.618 1.00 80.00 73 TYR A CA 1
ATOM 582 C C . TYR A 1 73 ? 18.130 -0.581 -14.976 1.00 80.00 73 TYR A C 1
ATOM 584 O O . TYR A 1 73 ? 17.163 -0.918 -15.656 1.00 80.00 73 TYR A O 1
ATOM 592 N N . ASN A 1 74 ? 18.316 0.674 -14.567 1.00 79.38 74 ASN A N 1
ATOM 593 C CA . ASN A 1 74 ? 17.554 1.792 -15.120 1.00 79.38 74 ASN A CA 1
ATOM 594 C C . ASN A 1 74 ? 18.327 2.328 -16.325 1.00 79.38 74 ASN A C 1
ATOM 596 O O . ASN A 1 74 ? 19.364 2.971 -16.164 1.00 79.38 74 ASN A O 1
ATOM 600 N N . LEU A 1 75 ? 17.851 2.004 -17.525 1.00 76.12 75 LEU A N 1
ATOM 601 C CA . LEU A 1 75 ? 18.438 2.466 -18.776 1.00 76.12 75 LEU A CA 1
ATOM 602 C C . LEU A 1 75 ? 17.686 3.701 -19.259 1.00 76.12 75 LEU A C 1
ATOM 604 O O . LEU A 1 75 ? 16.457 3.729 -19.294 1.00 76.12 75 LEU A O 1
ATOM 608 N N . PHE A 1 76 ? 18.443 4.706 -19.668 1.00 77.12 76 PHE A N 1
ATOM 609 C CA . PHE A 1 76 ? 17.927 5.877 -20.356 1.00 77.12 76 PHE A CA 1
ATOM 610 C C . PHE A 1 76 ? 18.324 5.755 -21.834 1.00 77.12 76 PHE A C 1
ATOM 612 O O . PHE A 1 76 ? 19.324 5.116 -22.154 1.00 77.12 76 PHE A O 1
ATOM 619 N N . ARG A 1 77 ? 17.467 6.276 -22.716 1.00 78.69 77 ARG A N 1
ATOM 620 C CA . ARG A 1 77 ? 17.437 6.052 -24.175 1.00 78.69 77 ARG A CA 1
ATOM 621 C C . ARG A 1 77 ? 18.815 6.228 -24.873 1.00 78.69 77 ARG A C 1
ATOM 623 O O . ARG A 1 77 ? 19.655 6.973 -24.378 1.00 78.69 77 ARG A O 1
ATOM 630 N N . GLU A 1 78 ? 19.066 5.577 -26.025 1.00 55.09 78 GLU A N 1
ATOM 631 C CA . GLU A 1 78 ? 18.094 5.299 -27.112 1.00 55.09 78 GLU A CA 1
ATOM 632 C C . GLU A 1 78 ? 17.895 3.827 -27.590 1.00 55.09 78 GLU A C 1
ATOM 634 O O . GLU A 1 78 ? 18.846 3.110 -27.876 1.00 55.09 78 GLU A O 1
ATOM 639 N N . ASP A 1 79 ? 16.597 3.480 -27.725 1.00 63.72 79 ASP A N 1
ATOM 640 C CA . ASP A 1 79 ? 15.886 2.437 -28.510 1.00 63.72 79 ASP A CA 1
ATOM 641 C C . ASP A 1 79 ? 15.791 0.965 -28.018 1.00 63.72 79 ASP A C 1
ATOM 643 O O . ASP A 1 79 ? 16.725 0.175 -28.108 1.00 63.72 79 ASP A O 1
ATOM 647 N N . ALA A 1 80 ? 14.581 0.557 -27.579 1.00 70.75 80 ALA A N 1
ATOM 648 C CA . ALA A 1 80 ? 14.231 -0.800 -27.120 1.00 70.75 80 ALA A CA 1
ATOM 649 C C . ALA A 1 80 ? 12.971 -1.373 -27.819 1.00 70.75 80 ALA A C 1
ATOM 651 O O . ALA A 1 80 ? 12.043 -0.636 -28.152 1.00 70.75 80 ALA A O 1
ATOM 652 N N . ARG A 1 81 ? 12.918 -2.704 -28.016 1.00 64.94 81 ARG A N 1
ATOM 653 C CA . ARG A 1 81 ? 11.797 -3.432 -28.658 1.00 64.94 81 ARG A CA 1
ATOM 654 C C . ARG A 1 81 ? 10.643 -3.692 -27.677 1.00 64.94 81 ARG A C 1
ATOM 656 O O . ARG A 1 81 ? 10.859 -4.265 -26.614 1.00 64.94 81 ARG A O 1
ATOM 663 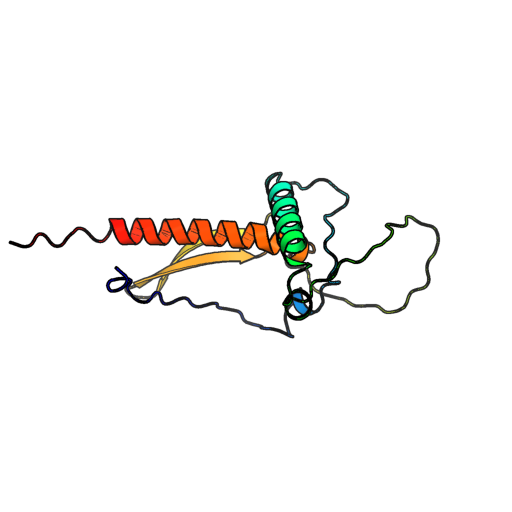N N . ILE A 1 82 ? 9.413 -3.355 -28.075 1.00 70.81 82 ILE A N 1
ATOM 664 C CA . ILE A 1 82 ? 8.185 -3.584 -27.289 1.00 70.81 82 ILE A CA 1
ATOM 665 C C . ILE A 1 82 ? 7.817 -5.080 -27.292 1.00 70.81 82 ILE A C 1
ATOM 667 O O . ILE A 1 82 ? 7.778 -5.707 -28.351 1.00 70.81 82 ILE A O 1
ATOM 671 N N . VAL A 1 83 ? 7.552 -5.645 -26.106 1.00 68.62 83 VAL A N 1
ATOM 672 C CA . VAL A 1 83 ? 7.213 -7.071 -25.906 1.00 68.62 83 VAL A CA 1
ATOM 673 C C . VAL A 1 83 ? 5.713 -7.275 -25.675 1.00 68.62 83 VAL A C 1
ATOM 675 O O . VAL A 1 83 ? 5.123 -8.153 -26.295 1.00 68.62 83 VAL A O 1
ATOM 678 N N . THR A 1 84 ? 5.086 -6.469 -24.814 1.00 46.19 84 THR A N 1
ATOM 679 C CA . THR A 1 84 ? 3.631 -6.449 -24.567 1.00 46.19 84 THR A CA 1
ATOM 680 C C . THR A 1 84 ? 3.191 -5.056 -24.102 1.00 46.19 84 THR A C 1
ATOM 682 O O . THR A 1 84 ? 4.025 -4.269 -23.652 1.00 46.19 84 THR A O 1
ATOM 685 N N . GLU A 1 85 ? 1.894 -4.755 -24.201 1.00 58.28 85 GLU A N 1
ATOM 686 C CA . GLU A 1 85 ? 1.293 -3.488 -23.771 1.00 58.28 85 GLU A CA 1
ATOM 687 C C . GLU A 1 85 ? 0.084 -3.757 -22.868 1.00 58.28 85 GLU A C 1
ATOM 689 O O . GLU A 1 85 ? -0.735 -4.630 -23.153 1.00 58.28 85 GLU A O 1
ATOM 694 N N . TRP A 1 86 ? -0.005 -3.023 -21.757 1.00 61.62 86 TRP A N 1
ATOM 695 C CA . TRP A 1 86 ? -1.049 -3.167 -20.741 1.00 61.62 86 TRP A CA 1
ATOM 696 C C . TRP A 1 86 ? -1.480 -1.785 -20.262 1.00 61.62 86 TRP A C 1
ATOM 698 O O . TRP A 1 86 ? -0.669 -0.865 -20.182 1.00 61.62 86 TRP A O 1
ATOM 708 N N . THR A 1 87 ? -2.753 -1.641 -19.898 1.00 54.69 87 THR A N 1
ATOM 709 C CA . THR A 1 87 ? -3.290 -0.401 -19.328 1.00 54.69 87 THR A CA 1
ATOM 710 C C . THR A 1 87 ? -4.005 -0.698 -18.017 1.00 54.69 87 THR A C 1
ATOM 712 O O . THR A 1 87 ? -4.779 -1.645 -17.921 1.00 54.69 87 THR A O 1
ATOM 715 N N . GLY A 1 88 ? -3.768 0.141 -17.010 1.00 69.00 88 GLY A N 1
ATOM 716 C CA . GLY A 1 88 ? -4.463 0.105 -15.729 1.00 69.00 88 GLY A CA 1
ATOM 717 C C . GLY A 1 88 ? -4.714 1.520 -15.220 1.00 69.00 88 GLY A C 1
ATOM 718 O O . GLY A 1 88 ? -3.895 2.420 -15.423 1.00 69.00 88 GLY A O 1
ATOM 719 N N . LEU A 1 89 ? -5.852 1.728 -14.556 1.00 73.19 89 LEU A N 1
ATOM 720 C CA . LEU A 1 89 ? -6.161 3.003 -13.916 1.00 73.19 89 LEU A CA 1
ATOM 721 C C . LEU A 1 89 ? -5.405 3.102 -12.592 1.00 73.19 89 LEU A C 1
ATOM 723 O O . LEU A 1 89 ? -5.507 2.230 -11.727 1.00 73.19 89 LEU A O 1
ATOM 727 N N . ARG A 1 90 ? -4.647 4.187 -12.432 1.00 82.50 90 ARG A N 1
ATOM 728 C CA . ARG A 1 90 ? -3.953 4.494 -11.181 1.00 82.50 90 ARG A CA 1
ATOM 729 C C . ARG A 1 90 ? -4.890 5.288 -10.270 1.00 82.50 90 ARG A C 1
ATOM 731 O O . ARG A 1 90 ? -5.450 6.282 -10.737 1.00 82.50 90 ARG A O 1
ATOM 738 N N . PRO A 1 91 ? -5.029 4.930 -8.981 1.00 84.56 91 PRO A N 1
ATOM 739 C CA . PRO A 1 91 ? -5.785 5.721 -8.013 1.00 84.56 91 PRO A CA 1
ATOM 740 C C . PRO A 1 91 ? -4.998 6.988 -7.646 1.00 84.56 91 PRO A C 1
ATOM 742 O O . PRO A 1 91 ? -4.475 7.115 -6.543 1.00 84.56 91 PRO A O 1
ATOM 745 N N . VAL A 1 92 ? -4.828 7.913 -8.591 1.00 89.50 92 VAL A N 1
ATOM 746 C CA . VAL A 1 92 ? -4.053 9.142 -8.391 1.00 89.50 92 VAL A CA 1
ATOM 747 C C . VAL A 1 92 ? -4.868 10.135 -7.570 1.00 89.50 92 VAL A C 1
ATOM 749 O O . VAL A 1 92 ? -6.030 10.410 -7.864 1.00 89.50 92 VAL A O 1
ATOM 752 N N . ARG A 1 93 ? -4.227 10.724 -6.563 1.00 91.44 93 ARG A N 1
ATOM 753 C CA . ARG A 1 93 ? -4.708 11.908 -5.848 1.00 91.44 93 ARG A CA 1
ATOM 754 C C . ARG A 1 93 ? -3.573 12.927 -5.722 1.00 91.44 93 ARG A C 1
ATOM 756 O O . ARG A 1 93 ? -2.407 12.550 -5.838 1.00 91.44 93 ARG A O 1
ATOM 763 N N . PRO A 1 94 ? -3.874 14.210 -5.442 1.00 89.38 94 PRO A N 1
ATOM 764 C CA . PRO A 1 94 ? -2.842 15.181 -5.077 1.00 89.38 94 PRO A CA 1
ATOM 765 C C . PRO A 1 94 ? -2.002 14.733 -3.870 1.00 89.38 94 PRO A C 1
ATOM 767 O O . PRO A 1 94 ? -0.806 14.997 -3.838 1.00 89.38 94 PRO A O 1
ATOM 770 N N . GLN A 1 95 ? -2.627 14.016 -2.930 1.00 87.44 95 GLN A N 1
ATOM 771 C CA . GLN A 1 95 ? -2.003 13.382 -1.768 1.00 87.44 95 GLN A CA 1
ATOM 772 C C . GLN A 1 95 ? -2.744 12.084 -1.418 1.00 87.44 95 GLN A C 1
ATOM 774 O O . GLN A 1 95 ? -3.945 11.969 -1.687 1.00 87.44 95 GLN A O 1
ATOM 779 N N . ILE A 1 96 ? -2.066 11.123 -0.793 1.00 93.88 96 ILE A N 1
ATOM 780 C CA . ILE A 1 96 ? -2.704 9.906 -0.266 1.00 93.88 96 ILE A CA 1
ATOM 781 C C . ILE A 1 96 ? -3.780 10.304 0.750 1.00 93.88 96 ILE A C 1
ATOM 783 O O . ILE A 1 96 ? -3.583 11.220 1.549 1.00 93.88 96 ILE A O 1
ATOM 787 N N . ARG A 1 97 ? -4.942 9.642 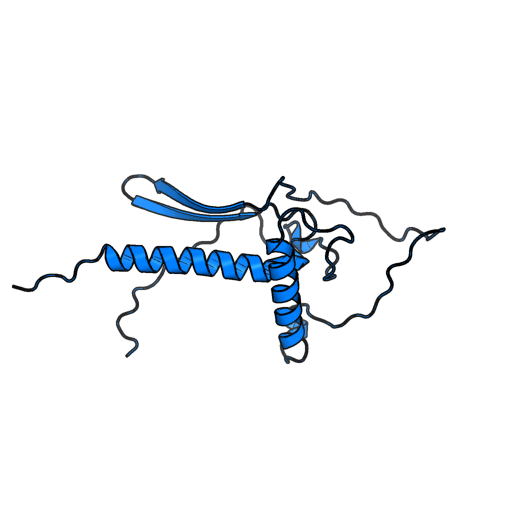0.712 1.00 96.38 97 ARG A N 1
ATOM 788 C CA . ARG A 1 97 ? -5.950 9.773 1.768 1.00 96.38 97 ARG A CA 1
ATOM 789 C C . ARG A 1 97 ? -5.708 8.666 2.785 1.00 96.38 97 ARG A C 1
ATOM 791 O O . ARG A 1 97 ? -6.124 7.530 2.563 1.00 96.38 97 ARG A O 1
ATOM 798 N N . LEU A 1 98 ? -5.014 9.019 3.863 1.00 96.88 98 LEU A N 1
ATOM 799 C CA . LEU A 1 98 ? -4.773 8.161 5.016 1.00 96.88 98 LEU A CA 1
ATOM 800 C C . LEU A 1 98 ? -5.221 8.877 6.288 1.00 96.88 98 LEU A C 1
ATOM 802 O O . LEU A 1 98 ? -4.452 9.601 6.912 1.00 96.88 98 LEU A O 1
ATOM 806 N N . GLU A 1 99 ? -6.500 8.738 6.618 1.00 97.19 99 GLU A N 1
ATOM 807 C CA . GLU A 1 99 ? -7.141 9.507 7.686 1.00 97.19 99 GLU A CA 1
ATOM 808 C C . GLU A 1 99 ? -8.322 8.746 8.292 1.00 97.19 99 GLU A C 1
ATOM 810 O O . GLU A 1 99 ? -8.880 7.833 7.678 1.00 97.19 99 GLU A O 1
ATOM 815 N N . ARG A 1 100 ? -8.715 9.144 9.503 1.00 95.88 100 ARG A N 1
ATOM 816 C CA . ARG A 1 100 ? -9.886 8.620 10.210 1.00 95.88 100 ARG A CA 1
ATOM 817 C C . ARG A 1 100 ? -11.109 9.499 9.942 1.00 95.88 100 ARG A C 1
ATOM 819 O O . ARG A 1 100 ? -11.016 10.718 10.021 1.00 95.88 100 ARG A O 1
ATOM 826 N N . GLU A 1 101 ? -12.258 8.872 9.730 1.00 95.62 101 GLU A N 1
ATOM 827 C CA . GLU A 1 101 ? -13.570 9.504 9.606 1.00 95.62 101 GLU A CA 1
ATOM 828 C C . GLU A 1 101 ? -14.598 8.755 10.470 1.00 95.62 101 GLU A C 1
ATOM 830 O O . GLU A 1 101 ? -14.622 7.525 10.499 1.00 95.62 101 GLU A O 1
ATOM 835 N N . GLN A 1 102 ? -15.460 9.491 11.173 1.00 93.00 102 GLN A N 1
ATOM 836 C CA . GLN A 1 102 ? -16.582 8.924 11.924 1.00 93.00 102 GLN A CA 1
ATOM 837 C C . GLN A 1 102 ? -17.859 9.019 11.096 1.00 93.00 102 GLN A C 1
ATOM 839 O O . GLN A 1 102 ? -18.347 10.114 10.824 1.00 93.00 102 GLN A O 1
ATOM 844 N N . LEU A 1 103 ? -18.433 7.872 10.740 1.00 91.50 103 LEU A N 1
ATOM 845 C CA . LEU A 1 103 ? -19.711 7.796 10.042 1.00 91.50 103 LEU A CA 1
ATOM 846 C C . LEU A 1 103 ? -20.827 7.425 11.015 1.00 91.50 103 LEU A C 1
ATOM 848 O O . LEU A 1 103 ? -20.704 6.488 11.805 1.00 91.50 103 LEU A O 1
ATOM 852 N N . ARG A 1 104 ? -21.952 8.136 10.936 1.00 88.88 104 ARG A N 1
ATOM 853 C CA . ARG A 1 104 ? -23.147 7.816 11.720 1.00 88.88 104 ARG A CA 1
ATOM 854 C C . ARG A 1 104 ? -24.025 6.844 10.936 1.00 88.88 104 ARG A C 1
ATOM 856 O O . ARG A 1 104 ? -24.591 7.210 9.911 1.00 88.88 104 ARG A O 1
ATOM 863 N N . MET A 1 105 ? -24.162 5.620 11.435 1.00 82.06 105 MET A N 1
ATOM 864 C CA . MET A 1 105 ? -25.037 4.593 10.873 1.00 82.06 105 MET A CA 1
ATOM 865 C C . MET A 1 105 ? -26.150 4.267 11.870 1.00 82.06 105 MET A C 1
ATOM 867 O O . MET A 1 105 ? -25.970 3.482 12.804 1.00 82.06 105 MET A O 1
ATOM 871 N N . GLY A 1 106 ? -27.309 4.906 11.689 1.00 83.19 106 GLY A N 1
ATOM 872 C CA . GLY A 1 106 ? -28.443 4.777 12.606 1.00 83.19 106 GLY A CA 1
ATOM 873 C C . GLY A 1 106 ? -28.079 5.227 14.034 1.00 83.19 106 GLY A C 1
ATOM 874 O O . GLY A 1 106 ? -27.591 6.349 14.205 1.00 83.19 106 GLY A O 1
ATOM 875 N N . PRO A 1 107 ? -28.308 4.394 15.071 1.00 84.88 107 PRO A N 1
ATOM 876 C CA . PRO A 1 107 ? -27.972 4.739 16.454 1.00 84.88 107 PRO A CA 1
ATOM 877 C C . PRO A 1 107 ? -26.479 4.577 16.786 1.00 84.88 107 PRO A C 1
ATOM 879 O O . PRO A 1 107 ? -26.055 4.994 17.861 1.00 84.88 107 PRO A O 1
ATOM 882 N N . SER A 1 108 ? -25.682 3.967 15.903 1.00 80.44 108 SER A N 1
ATOM 883 C CA . SER A 1 108 ? -24.269 3.660 16.147 1.00 80.44 108 SER A CA 1
ATOM 884 C C . SER A 1 108 ? -23.321 4.531 15.324 1.00 80.44 108 SER A C 1
ATOM 886 O O . SER A 1 108 ? -23.605 4.863 14.173 1.00 80.44 108 SER A O 1
ATOM 888 N N . ASN A 1 109 ? -22.160 4.844 15.902 1.00 84.50 109 ASN A N 1
ATOM 889 C CA . ASN A 1 109 ? -21.039 5.435 15.176 1.00 84.50 109 ASN A CA 1
ATOM 890 C C . ASN A 1 109 ? -20.091 4.333 14.689 1.00 84.50 109 ASN A C 1
ATOM 892 O O . ASN A 1 109 ? -19.696 3.452 15.459 1.00 84.50 109 ASN A O 1
ATOM 896 N N . THR A 1 110 ? -19.692 4.425 13.425 1.00 87.62 110 THR A N 1
ATOM 897 C CA . THR A 1 110 ? -18.708 3.560 12.778 1.00 87.62 110 THR A CA 1
ATOM 898 C C . THR A 1 110 ? -17.443 4.361 12.509 1.00 87.62 110 THR A C 1
ATOM 900 O O . THR A 1 110 ? -17.492 5.471 11.987 1.00 87.62 110 THR A O 1
ATOM 903 N N . GLU A 1 111 ? -16.302 3.790 12.875 1.00 91.12 111 GLU A N 1
ATOM 904 C CA . GLU A 1 111 ? -14.988 4.370 12.607 1.00 91.12 111 GLU A CA 1
ATOM 905 C C . GLU A 1 111 ? -14.494 3.848 11.259 1.00 91.12 111 GLU A C 1
ATOM 907 O O . GLU A 1 111 ? -14.436 2.635 11.054 1.00 91.12 111 GLU A O 1
ATOM 912 N N . VAL A 1 112 ? -14.144 4.752 10.350 1.00 93.69 112 VAL A N 1
ATOM 913 C CA . VAL A 1 112 ? -13.582 4.435 9.036 1.00 93.69 112 VAL A CA 1
ATOM 914 C C . VAL A 1 112 ? -12.162 4.975 8.979 1.00 93.69 112 VAL A C 1
ATOM 916 O O . VAL A 1 112 ? -11.924 6.134 9.301 1.00 93.69 112 VAL A O 1
ATOM 919 N N . ILE A 1 113 ? -11.208 4.143 8.567 1.00 96.31 113 ILE A N 1
ATOM 920 C CA . ILE A 1 113 ? -9.842 4.575 8.258 1.00 96.31 113 ILE A CA 1
ATOM 921 C C . ILE A 1 113 ? -9.672 4.441 6.752 1.00 96.31 113 ILE A C 1
ATOM 923 O O . ILE A 1 113 ? -9.635 3.334 6.215 1.00 96.31 113 ILE A O 1
ATOM 927 N N . HIS A 1 114 ? -9.603 5.578 6.070 1.00 96.31 114 HIS A N 1
ATOM 928 C CA . HIS A 1 114 ? -9.314 5.631 4.643 1.00 96.31 114 HIS A CA 1
ATOM 929 C C . HIS A 1 114 ? -7.841 5.320 4.431 1.00 96.31 114 HIS A C 1
ATOM 931 O O . HIS A 1 114 ? -7.011 5.816 5.180 1.00 96.31 114 HIS A O 1
ATOM 937 N N . ASN A 1 115 ? -7.512 4.517 3.423 1.00 95.81 115 ASN A N 1
ATOM 938 C CA . ASN A 1 115 ? -6.135 4.273 2.997 1.00 95.81 115 ASN A CA 1
ATOM 939 C C . ASN A 1 115 ? -6.128 4.011 1.487 1.00 95.81 115 ASN A C 1
ATOM 941 O O . ASN A 1 115 ? -6.135 2.865 1.045 1.00 95.81 115 ASN A O 1
ATOM 945 N N . TYR A 1 116 ? -6.210 5.076 0.691 1.00 92.25 116 TYR A N 1
ATOM 946 C CA . TYR A 1 116 ? -6.250 4.994 -0.771 1.00 92.25 116 TYR A CA 1
ATOM 947 C C . TYR A 1 116 ? -5.616 6.227 -1.422 1.00 92.25 116 TYR A C 1
ATOM 949 O O . TYR A 1 116 ? -5.316 7.224 -0.763 1.00 92.25 116 TYR A O 1
ATOM 957 N N . GLY A 1 117 ? -5.454 6.195 -2.745 1.00 91.12 117 GLY A N 1
ATOM 958 C CA . GLY A 1 117 ? -4.917 7.332 -3.496 1.00 91.12 117 GLY A CA 1
ATOM 959 C C . GLY A 1 117 ? -3.411 7.258 -3.761 1.00 91.12 117 GLY A C 1
ATOM 960 O O . GLY A 1 117 ? -2.785 8.298 -3.942 1.00 91.12 117 GLY A O 1
ATOM 961 N N . HIS A 1 118 ? -2.826 6.055 -3.758 1.00 92.44 118 HIS A N 1
ATOM 962 C CA . HIS A 1 118 ? -1.377 5.817 -3.864 1.00 92.44 118 HIS A CA 1
ATOM 963 C C . HIS A 1 118 ? -0.808 5.908 -5.289 1.00 92.44 118 HIS A C 1
ATOM 965 O O . HIS A 1 118 ? 0.340 5.532 -5.520 1.00 92.44 118 HIS A O 1
ATOM 971 N N . GLY A 1 119 ? -1.598 6.349 -6.274 1.00 87.88 119 GLY A N 1
ATOM 972 C CA . GLY A 1 119 ? -1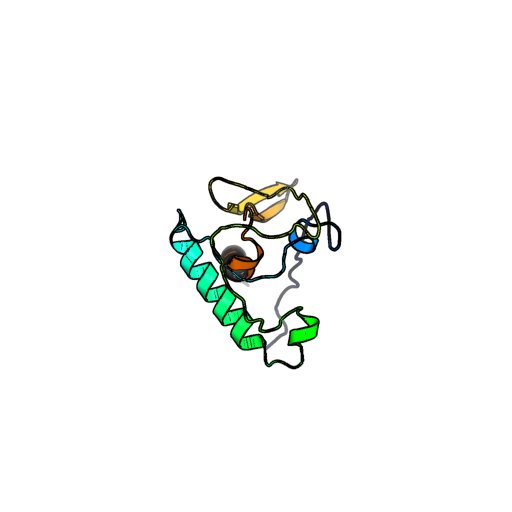.136 6.514 -7.652 1.00 87.88 119 GLY A CA 1
ATOM 973 C C . GLY A 1 119 ? -0.494 5.245 -8.225 1.00 87.88 119 GLY A C 1
ATOM 974 O O . GLY A 1 119 ? -1.112 4.187 -8.247 1.00 87.88 119 GLY A O 1
ATOM 975 N N . GLY A 1 120 ? 0.735 5.357 -8.736 1.00 85.12 120 GLY A N 1
ATOM 976 C CA . GLY A 1 120 ? 1.484 4.232 -9.312 1.00 85.12 120 GLY A CA 1
ATOM 977 C C . GLY A 1 120 ? 2.577 3.654 -8.415 1.00 85.12 120 GLY A C 1
ATOM 978 O O . GLY A 1 120 ? 3.438 2.955 -8.932 1.00 85.12 120 GLY A O 1
ATOM 979 N N . TYR A 1 121 ? 2.581 3.979 -7.123 1.00 83.81 121 TYR A N 1
ATOM 980 C CA . TYR A 1 121 ? 3.644 3.611 -6.181 1.00 83.81 121 TYR A CA 1
ATOM 981 C C . TYR A 1 121 ? 3.098 2.900 -4.938 1.00 83.81 121 TYR A C 1
ATOM 983 O O . TYR A 1 121 ? 3.793 2.789 -3.935 1.00 83.81 121 TYR A O 1
ATOM 991 N N . GLY A 1 122 ? 1.868 2.372 -5.009 1.00 85.56 122 GLY A N 1
ATOM 992 C CA . GLY A 1 122 ? 1.223 1.651 -3.908 1.00 85.56 122 GLY A CA 1
ATOM 993 C C . GLY A 1 122 ? 2.100 0.545 -3.318 1.00 85.56 122 GLY A C 1
ATOM 994 O O . GLY A 1 122 ? 2.297 0.528 -2.109 1.00 85.56 122 GLY A O 1
ATOM 995 N N . LEU A 1 123 ? 2.714 -0.304 -4.154 1.00 84.62 123 LEU A N 1
ATOM 996 C CA . LEU A 1 123 ? 3.661 -1.332 -3.692 1.00 84.62 123 LEU A CA 1
ATOM 997 C C . LEU A 1 123 ? 4.862 -0.742 -2.942 1.00 84.62 123 LEU A C 1
ATOM 999 O O . LEU A 1 123 ? 5.329 -1.334 -1.973 1.00 84.62 123 LEU A O 1
ATOM 1003 N N . THR A 1 124 ? 5.344 0.429 -3.345 1.00 87.50 124 THR A N 1
ATOM 1004 C CA . THR A 1 124 ? 6.534 1.059 -2.767 1.00 87.50 124 THR A CA 1
ATOM 1005 C C . THR A 1 124 ? 6.301 1.557 -1.337 1.00 87.50 124 THR A C 1
ATOM 1007 O O . THR A 1 124 ? 7.223 1.496 -0.527 1.00 87.50 124 THR A O 1
ATOM 1010 N N . ILE A 1 125 ? 5.077 1.992 -1.006 1.00 90.25 125 ILE A N 1
ATOM 1011 C CA . ILE A 1 125 ? 4.736 2.617 0.291 1.00 90.25 125 ILE A CA 1
ATOM 1012 C C . ILE A 1 125 ? 3.742 1.826 1.152 1.00 90.25 125 ILE A C 1
ATOM 1014 O O . ILE A 1 125 ? 3.419 2.265 2.259 1.00 90.25 125 ILE A O 1
ATOM 1018 N N . HIS A 1 126 ? 3.221 0.692 0.665 1.00 91.06 126 HIS A N 1
ATOM 1019 C CA . HIS A 1 126 ? 2.083 0.007 1.293 1.00 91.06 126 HIS A CA 1
ATOM 1020 C C . HIS A 1 126 ? 2.305 -0.306 2.779 1.00 91.06 126 HIS A C 1
ATOM 1022 O O . HIS A 1 126 ? 1.373 -0.166 3.572 1.00 91.06 126 HIS A O 1
ATOM 1028 N N . TRP A 1 127 ? 3.524 -0.696 3.171 1.00 92.56 127 TRP A N 1
ATOM 1029 C CA . TRP A 1 127 ? 3.823 -1.075 4.550 1.00 92.56 127 TRP A CA 1
ATOM 1030 C C . TRP A 1 127 ? 3.828 0.134 5.488 1.00 92.56 127 TRP A C 1
ATOM 1032 O O . TRP A 1 127 ? 3.209 0.095 6.551 1.00 92.56 127 TRP A O 1
ATOM 1042 N N . GLY A 1 128 ? 4.445 1.242 5.067 1.00 93.62 128 GLY A N 1
ATOM 1043 C CA . GLY A 1 128 ? 4.393 2.505 5.809 1.00 93.62 128 GLY A CA 1
ATOM 1044 C C . GLY A 1 128 ? 2.954 2.994 6.010 1.00 93.62 128 GLY A C 1
ATOM 1045 O O . GLY A 1 128 ? 2.567 3.352 7.125 1.00 93.62 128 GLY A O 1
ATOM 1046 N N . CYS A 1 129 ? 2.121 2.912 4.967 1.00 95.00 129 CYS A N 1
ATOM 1047 C CA . CYS A 1 129 ? 0.698 3.241 5.073 1.00 95.00 129 CYS A CA 1
ATOM 1048 C C . CYS A 1 129 ? -0.061 2.286 6.009 1.00 95.00 129 CYS A C 1
ATOM 1050 O O . CYS A 1 129 ? -0.917 2.730 6.774 1.00 95.00 129 CYS A O 1
ATOM 1052 N N . ALA A 1 130 ? 0.245 0.985 5.983 1.00 94.12 130 ALA A N 1
ATOM 1053 C CA . ALA A 1 130 ? -0.370 0.006 6.877 1.00 94.12 130 ALA A CA 1
ATOM 1054 C C . ALA A 1 130 ? -0.028 0.281 8.351 1.00 94.12 130 ALA A C 1
ATOM 1056 O O . ALA A 1 130 ? -0.914 0.230 9.206 1.00 94.12 130 ALA A O 1
ATOM 1057 N N . LEU A 1 131 ? 1.226 0.640 8.651 1.00 94.81 131 LEU A N 1
ATOM 1058 C CA . LEU A 1 131 ? 1.644 1.025 10.000 1.00 94.81 131 LEU A CA 1
ATOM 1059 C C . LEU A 1 131 ? 0.923 2.284 10.484 1.00 94.81 131 LEU A C 1
ATOM 1061 O O . LEU A 1 131 ? 0.476 2.335 11.628 1.00 94.81 131 LEU A O 1
ATOM 1065 N N . GLU A 1 132 ? 0.776 3.295 9.633 1.00 96.94 132 GLU A N 1
ATOM 1066 C CA . GLU A 1 132 ? 0.069 4.519 10.011 1.00 96.94 132 GLU A CA 1
ATOM 1067 C C . GLU A 1 132 ? -1.441 4.275 10.201 1.00 96.94 132 GLU A C 1
ATOM 1069 O O . GLU A 1 132 ? -2.020 4.743 11.182 1.00 96.94 132 GLU A O 1
ATOM 1074 N N . ALA A 1 133 ? -2.067 3.439 9.365 1.00 96.25 133 ALA A N 1
ATOM 1075 C CA . ALA A 1 133 ? -3.438 2.976 9.592 1.00 96.25 133 ALA A CA 1
ATOM 1076 C C . ALA A 1 133 ? -3.578 2.235 10.936 1.00 96.25 133 ALA A C 1
ATOM 1078 O O . ALA A 1 133 ? -4.527 2.477 11.685 1.00 96.25 133 ALA A O 1
ATOM 1079 N N . ALA A 1 134 ? -2.610 1.382 11.288 1.00 93.31 134 ALA A N 1
ATOM 1080 C CA . ALA A 1 134 ? -2.583 0.693 12.576 1.00 93.31 134 ALA A CA 1
ATOM 1081 C C . ALA A 1 134 ? -2.426 1.665 13.760 1.00 93.31 134 ALA A C 1
ATOM 1083 O O . ALA A 1 134 ? -3.066 1.475 14.794 1.00 93.31 134 ALA A O 1
ATOM 1084 N N . LYS A 1 135 ? -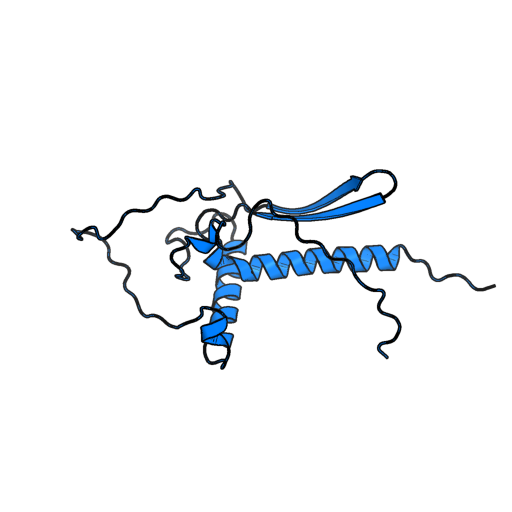1.645 2.746 13.616 1.00 94.62 135 LYS A N 1
ATOM 1085 C CA . LYS A 1 135 ? -1.555 3.807 14.636 1.00 94.62 135 LYS A CA 1
ATOM 1086 C C . LYS A 1 135 ? -2.880 4.546 14.812 1.00 94.62 135 LYS A C 1
ATOM 1088 O O . LYS A 1 135 ? -3.301 4.764 15.947 1.00 94.62 135 LYS A O 1
ATOM 1093 N N . LEU A 1 136 ? -3.554 4.916 13.718 1.00 96.25 136 LEU A N 1
ATOM 1094 C CA . LEU A 1 136 ? -4.892 5.521 13.776 1.00 96.25 136 LEU A CA 1
ATOM 1095 C C . LEU A 1 136 ? -5.882 4.589 14.481 1.00 96.25 136 LEU A C 1
ATOM 1097 O O . LEU A 1 136 ? -6.653 5.028 15.333 1.00 96.25 136 LEU A O 1
ATOM 1101 N N . PHE A 1 137 ? -5.807 3.294 14.184 1.00 92.56 137 PHE A N 1
ATOM 1102 C CA . PHE A 1 137 ? -6.604 2.278 14.853 1.00 92.56 137 PHE A CA 1
ATOM 1103 C C . PHE A 1 137 ? -6.285 2.166 16.358 1.00 92.56 137 PHE A C 1
ATOM 1105 O O . PHE A 1 137 ? -7.200 2.092 17.179 1.00 92.56 137 PHE A O 1
ATOM 1112 N N . GLY A 1 138 ? -5.008 2.237 16.746 1.00 90.62 138 GLY A N 1
ATOM 1113 C CA . GLY A 1 138 ? -4.586 2.297 18.150 1.00 90.62 138 GLY A CA 1
ATOM 1114 C C . GLY A 1 138 ? -5.230 3.460 18.913 1.00 90.62 138 GLY A C 1
ATOM 1115 O O . GLY A 1 138 ? -5.800 3.245 19.983 1.00 90.62 138 GLY A O 1
ATOM 1116 N N . LYS A 1 139 ? -5.258 4.658 18.313 1.00 92.69 139 LYS A N 1
ATOM 1117 C CA . LYS A 1 139 ? -5.926 5.842 18.890 1.00 92.69 139 LYS A CA 1
ATOM 1118 C C . LYS A 1 139 ? -7.429 5.618 19.102 1.00 92.69 139 LYS A C 1
ATOM 1120 O O . LYS A 1 139 ? -7.959 5.948 20.160 1.00 92.69 139 LYS A O 1
ATOM 1125 N N . VAL A 1 140 ? -8.113 4.987 18.142 1.00 90.25 140 VAL A N 1
ATOM 1126 C CA . VAL A 1 140 ? -9.539 4.622 18.278 1.00 90.25 140 VAL A CA 1
ATOM 1127 C C . VAL A 1 140 ? -9.766 3.710 19.491 1.00 90.25 140 VAL A C 1
ATOM 1129 O O . VAL A 1 140 ? -10.732 3.889 20.236 1.00 90.25 140 VAL A O 1
ATOM 1132 N N . LEU A 1 141 ? -8.893 2.720 19.703 1.00 88.19 141 LEU A N 1
ATOM 1133 C CA . LEU A 1 141 ? -9.004 1.810 20.845 1.00 88.19 141 LEU A CA 1
ATOM 1134 C C . LEU A 1 141 ? -8.793 2.525 22.184 1.00 88.19 141 LEU A C 1
ATOM 1136 O O . LEU A 1 141 ? -9.508 2.230 23.143 1.00 88.19 141 LEU A O 1
ATOM 1140 N N . GLU A 1 142 ? -7.833 3.444 22.259 1.00 87.31 142 GLU A N 1
ATOM 1141 C CA . GLU A 1 142 ? -7.565 4.247 23.458 1.00 87.31 142 GLU A CA 1
ATOM 1142 C C . GLU A 1 142 ? -8.768 5.121 23.829 1.00 87.31 142 GLU A C 1
ATOM 1144 O O . GLU A 1 142 ? -9.235 5.076 24.967 1.00 87.31 142 GLU A O 1
ATOM 1149 N N . GLU A 1 143 ? -9.354 5.827 22.860 1.00 86.94 143 GLU A N 1
ATOM 1150 C CA . GLU A 1 143 ? -10.545 6.660 23.071 1.00 86.94 143 GLU A CA 1
ATOM 1151 C C . GLU A 1 143 ? -11.756 5.845 23.543 1.00 86.94 143 GLU A C 1
ATOM 1153 O O . GLU A 1 143 ? -12.461 6.234 24.478 1.00 86.94 143 GLU A O 1
ATOM 1158 N N . LYS A 1 144 ? -11.987 4.667 22.949 1.00 80.50 144 LYS A N 1
ATOM 1159 C CA . LYS A 1 144 ? -13.085 3.785 23.371 1.00 80.50 144 LYS A CA 1
ATOM 1160 C C . LYS A 1 144 ? -12.855 3.204 24.767 1.00 80.50 144 LYS A C 1
ATOM 1162 O O . LYS A 1 144 ? -13.825 3.022 25.504 1.00 80.50 144 LYS A O 1
ATOM 1167 N N . LYS A 1 145 ? -11.604 2.962 25.173 1.00 74.25 145 LYS A N 1
ATOM 1168 C CA . LYS A 1 145 ? -11.272 2.581 26.556 1.00 74.25 145 LYS A CA 1
ATOM 1169 C C . LYS A 1 145 ? -11.495 3.740 27.531 1.00 74.25 145 LYS A C 1
ATOM 1171 O O . LYS A 1 145 ? -12.074 3.506 28.582 1.00 74.25 145 LYS A O 1
ATOM 1176 N N . LEU A 1 146 ? -11.135 4.973 27.166 1.00 58.62 146 LEU A N 1
ATOM 1177 C CA . LEU A 1 146 ? -11.403 6.174 27.972 1.00 58.62 146 LEU A CA 1
ATOM 1178 C C . LEU A 1 146 ? -12.906 6.474 28.114 1.00 58.62 146 LEU A C 1
ATOM 1180 O O . LEU A 1 146 ? -13.339 6.956 29.158 1.00 58.62 146 LEU A O 1
ATOM 1184 N N . SER A 1 147 ? -13.724 6.137 27.109 1.00 56.34 147 SER A N 1
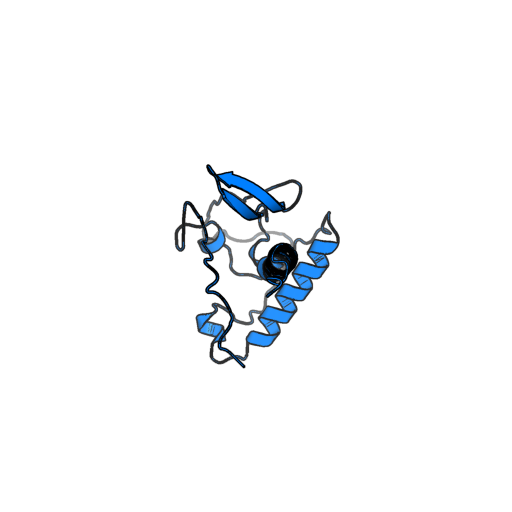ATOM 1185 C CA . SER A 1 147 ? -15.190 6.253 27.206 1.00 56.34 147 SER A CA 1
ATOM 1186 C C . SER A 1 147 ? -15.833 5.239 28.164 1.00 56.34 147 SER A C 1
ATOM 1188 O O . SER A 1 147 ? -16.935 5.471 28.664 1.00 56.34 147 SER A O 1
ATOM 1190 N N . ARG A 1 148 ? -15.150 4.125 28.465 1.00 57.94 148 ARG A N 1
ATOM 1191 C CA . ARG A 1 148 ? -15.574 3.172 29.495 1.00 57.94 148 ARG A CA 1
ATOM 1192 C C . ARG A 1 148 ? -15.038 3.648 30.844 1.00 57.94 148 ARG A C 1
ATOM 1194 O O . ARG A 1 148 ? -13.980 3.203 31.282 1.00 57.94 148 ARG A O 1
ATOM 1201 N N . LYS A 1 149 ? -15.768 4.539 31.531 1.00 47.06 149 LYS A N 1
ATOM 1202 C CA . LYS A 1 149 ? -15.528 4.752 32.971 1.00 47.06 149 LYS A CA 1
ATOM 1203 C C . LYS A 1 149 ? -15.577 3.389 33.687 1.00 47.06 149 LYS A C 1
ATOM 1205 O O . LYS A 1 149 ? -16.420 2.566 33.318 1.00 47.06 149 LYS A O 1
ATOM 1210 N N . PRO A 1 150 ? -14.733 3.137 34.705 1.00 48.69 150 PRO A N 1
ATOM 1211 C CA . PRO A 1 150 ? -14.923 1.981 35.570 1.00 48.69 150 PRO A CA 1
ATOM 1212 C C . PRO A 1 150 ? -16.340 2.050 36.138 1.00 48.69 150 PRO A C 1
ATOM 1214 O O . PRO A 1 150 ? -16.762 3.115 36.596 1.00 48.69 150 PRO A O 1
ATOM 1217 N N . LEU A 1 151 ? -17.080 0.942 36.085 1.00 55.19 151 LEU A N 1
ATOM 1218 C CA . LEU A 1 151 ? -18.311 0.812 36.856 1.00 55.19 151 LEU A CA 1
ATOM 1219 C C . LEU A 1 151 ? -17.935 1.060 38.319 1.00 55.19 151 LEU A C 1
ATOM 1221 O O . LEU A 1 151 ? -17.179 0.290 38.910 1.00 55.19 151 LEU A O 1
ATOM 1225 N N . SER A 1 152 ? -18.400 2.178 38.875 1.00 48.19 152 SER A N 1
ATOM 1226 C CA . SER A 1 152 ? -18.340 2.430 40.307 1.00 48.19 152 SER A CA 1
ATOM 1227 C C . SER A 1 152 ? -19.252 1.403 40.965 1.00 48.19 152 SER A C 1
ATOM 1229 O O . SER A 1 152 ? -20.469 1.584 41.007 1.00 48.19 152 SER A O 1
ATOM 1231 N N . HIS A 1 153 ? -18.672 0.288 41.389 1.00 48.94 153 HIS A N 1
ATOM 1232 C CA . HIS A 1 153 ? -19.348 -0.657 42.257 1.00 48.94 153 HIS A CA 1
ATOM 1233 C C . HIS A 1 153 ? -19.531 0.029 43.618 1.00 48.94 153 HIS A C 1
ATOM 1235 O O . HIS A 1 153 ? -18.562 0.210 44.356 1.00 48.94 153 HIS A O 1
ATOM 1241 N N . LEU A 1 154 ? -20.758 0.496 43.866 1.00 39.31 154 LEU A N 1
ATOM 1242 C CA . LEU A 1 154 ? -21.353 0.527 45.202 1.00 39.31 154 LEU A CA 1
ATOM 1243 C C . LEU A 1 154 ? -21.739 -0.904 45.583 1.00 39.31 154 LEU A C 1
ATOM 1245 O O . LEU A 1 154 ? -22.200 -1.632 44.670 1.00 39.31 154 LEU A O 1
#

pLDDT: mean 82.66, std 13.55, range [39.31, 97.19]

Secondary structure (DSSP, 8-state):
--TT----------S--TTSSGGGGS-------SSPPSSTHHHHHHHHHHHHHHHHTTSTTTGGGT----------SS-------------EEEEEEEEEEEEEETTEEEEEEEEEEETT-HHHHHHHHHHHHHHHHHHHHHHHHHHS------